Protein AF-A0A957KUQ4-F1 (afdb_monomer)

Solvent-accessible surface area (backbone atoms only — not comparable to full-atom values): 7027 Å² total; per-residue (Å²): 139,67,68,63,63,51,53,53,48,51,62,66,45,46,51,48,44,52,37,54,40,52,49,40,50,60,40,19,78,75,64,35,44,70,52,30,28,50,44,50,36,52,29,33,61,58,46,24,77,80,31,50,46,41,66,22,57,44,52,50,96,71,42,64,46,80,48,88,71,61,77,91,34,50,61,92,46,70,66,54,44,51,50,44,53,48,51,33,54,52,42,38,49,51,54,47,36,78,74,61,40,69,71,58,48,73,75,37,50,62,59,49,52,51,34,55,50,49,34,52,26,60,69,71,71,43,85,127

Nearest PDB structures (foldseek):
  3e1q-assembly1_A  TM=2.903E-01  e=8.599E-01  Escherichia coli K-12
  6nlg-assembly1_C  TM=3.449E-01  e=1.755E+00  Pseudomonas aeruginosa PAO1
  6txm-assembly1_E  TM=3.410E-01  e=4.393E+00  Thermotoga maritima MSB8
  3fvb-assembly1_A  TM=3.324E-01  e=5.386E+00  Brucella abortus 2308
  4am2-assembly1_A  TM=2.335E-01  e=5.118E+00  Blastochloris viridis

Sequence (128 aa):
MTTDSNQEFVRVLEPARRQLKNLMDTMALLIGSASATAIFRSVARRQARHFPFLAALQVMDGAIFVQPIAAEALPADVEELLAGVNAVVDGVIVLLTDLTGEVLMSKLAEPVAATKHAIAASVTGVDA

Mean predicted aligned error: 5.47 Å

Radius of gyration: 14.29 Å; Cα contacts (8 Å, |Δi|>4): 148; chains: 1; bounding box: 32×23×39 Å

Structure (mmCIF, N/CA/C/O backbone):
data_AF-A0A957KUQ4-F1
#
_entry.id   AF-A0A957KUQ4-F1
#
loop_
_atom_site.group_PDB
_atom_site.id
_atom_site.type_symbol
_atom_site.label_atom_id
_atom_site.label_alt_id
_atom_site.label_comp_id
_atom_site.label_asym_id
_atom_site.label_entity_id
_atom_site.label_seq_id
_atom_site.pdbx_PDB_ins_code
_atom_site.Cartn_x
_atom_site.Cartn_y
_atom_site.Cartn_z
_atom_site.occupancy
_atom_site.B_iso_or_equiv
_atom_site.auth_seq_id
_atom_site.auth_comp_id
_atom_site.auth_asym_id
_atom_site.auth_atom_id
_atom_site.pdbx_PDB_model_num
ATOM 1 N N . MET A 1 1 ? -17.164 12.516 21.522 1.00 45.00 1 MET A N 1
ATOM 2 C CA . MET A 1 1 ? -16.239 11.380 21.735 1.00 45.00 1 MET A CA 1
ATOM 3 C C . MET A 1 1 ? -15.677 10.850 20.404 1.00 45.00 1 MET A C 1
ATOM 5 O O . MET A 1 1 ? -15.469 9.661 20.263 1.00 45.00 1 MET A O 1
ATOM 9 N N . THR A 1 2 ? -15.429 11.713 19.409 1.00 53.03 2 THR A N 1
ATOM 10 C CA . THR A 1 2 ? -15.108 11.308 18.020 1.00 53.03 2 THR A CA 1
ATOM 11 C C . THR A 1 2 ? -13.691 11.683 17.574 1.00 53.03 2 THR A C 1
ATOM 13 O O . THR A 1 2 ? -13.225 11.218 16.540 1.00 53.03 2 THR A O 1
ATOM 16 N N . THR A 1 3 ? -12.991 12.525 18.336 1.00 52.03 3 THR A N 1
ATOM 17 C CA . THR A 1 3 ? -11.647 13.013 18.000 1.00 52.03 3 THR A CA 1
ATOM 18 C C . THR A 1 3 ? -10.544 12.003 18.324 1.00 52.03 3 THR A C 1
ATOM 20 O O . THR A 1 3 ? -9.577 11.931 17.570 1.00 52.03 3 THR A O 1
ATOM 23 N N . ASP A 1 4 ? -10.704 11.195 19.379 1.00 58.75 4 ASP A N 1
ATOM 24 C CA . ASP A 1 4 ? -9.703 10.194 19.785 1.00 58.75 4 ASP A CA 1
ATOM 25 C C . ASP A 1 4 ? -9.591 9.044 18.779 1.00 58.75 4 ASP A C 1
ATOM 27 O O . ASP A 1 4 ? -8.494 8.736 18.321 1.00 58.75 4 ASP A O 1
ATOM 31 N N . SER A 1 5 ? -10.719 8.482 18.331 1.00 60.06 5 SER A N 1
ATOM 32 C CA . SER A 1 5 ? -10.722 7.348 17.394 1.00 60.06 5 SER A CA 1
ATOM 33 C C . SER A 1 5 ? -10.095 7.688 16.038 1.00 60.06 5 SER A C 1
ATOM 35 O O . SER A 1 5 ? -9.423 6.852 15.444 1.00 60.06 5 SER A O 1
ATOM 37 N N . ASN A 1 6 ? -10.245 8.931 15.563 1.00 62.75 6 ASN A N 1
ATOM 38 C CA . ASN A 1 6 ? -9.615 9.378 14.318 1.00 62.75 6 ASN A CA 1
ATOM 39 C C . ASN A 1 6 ? -8.096 9.563 14.458 1.00 62.75 6 ASN A C 1
ATOM 41 O O . ASN A 1 6 ? -7.357 9.290 13.514 1.00 62.75 6 ASN A O 1
ATOM 45 N N . GLN A 1 7 ? -7.612 10.028 15.614 1.00 67.19 7 GLN A N 1
ATOM 46 C CA . GLN A 1 7 ? -6.173 10.168 15.850 1.00 67.19 7 GLN A CA 1
ATOM 47 C C . GLN A 1 7 ? -5.499 8.815 16.074 1.00 67.19 7 GLN A C 1
ATOM 49 O O . GLN A 1 7 ? -4.396 8.589 15.577 1.00 67.19 7 GLN A O 1
ATOM 54 N N . GLU A 1 8 ? -6.164 7.910 16.783 1.00 67.38 8 GLU A N 1
ATOM 55 C CA . GLU A 1 8 ? -5.700 6.543 16.991 1.00 67.38 8 GLU A CA 1
ATOM 56 C C . GLU A 1 8 ? -5.659 5.766 15.670 1.00 67.38 8 GLU A C 1
ATOM 58 O O . GLU A 1 8 ? -4.655 5.135 15.353 1.00 67.38 8 GLU A O 1
ATOM 63 N N . PHE A 1 9 ? -6.669 5.947 14.819 1.00 71.06 9 PHE A N 1
ATOM 64 C CA . PHE A 1 9 ? -6.686 5.407 13.464 1.00 71.06 9 PHE A CA 1
ATOM 65 C C . PHE A 1 9 ? -5.495 5.860 12.608 1.00 71.06 9 PHE A C 1
ATOM 67 O O . PHE A 1 9 ? -4.795 5.034 12.016 1.00 71.06 9 PHE A O 1
ATOM 74 N N . VAL A 1 10 ? -5.238 7.172 12.551 1.00 73.06 10 VAL A N 1
ATOM 75 C CA . VAL A 1 10 ? -4.092 7.706 11.802 1.00 73.06 10 VAL A CA 1
ATOM 76 C C . VAL A 1 10 ? -2.790 7.137 12.360 1.00 73.06 10 VAL A C 1
ATOM 78 O O . VAL A 1 10 ? -1.928 6.746 11.582 1.00 73.06 10 VAL A O 1
ATOM 81 N N . ARG A 1 11 ? -2.653 7.010 13.686 1.00 76.75 11 ARG A N 1
ATOM 82 C CA . ARG A 1 11 ? -1.466 6.398 14.304 1.00 76.75 11 ARG A CA 1
ATOM 83 C C . ARG A 1 11 ? -1.261 4.943 13.888 1.00 76.75 11 ARG A C 1
ATOM 85 O O . ARG A 1 11 ? -0.122 4.568 13.634 1.00 76.75 11 ARG A O 1
ATOM 92 N N . VAL A 1 12 ? -2.329 4.154 13.795 1.00 77.19 12 VAL A N 1
ATOM 93 C CA . VAL A 1 12 ? -2.261 2.736 13.407 1.00 77.19 12 VAL A CA 1
ATOM 94 C C . VAL A 1 12 ? -1.880 2.571 11.931 1.00 77.19 12 VAL A C 1
ATOM 96 O O . VAL A 1 12 ? -1.070 1.708 11.598 1.00 77.19 12 VAL A O 1
ATOM 99 N N . LEU A 1 13 ? -2.411 3.411 11.036 1.00 83.75 13 LEU A N 1
ATOM 100 C CA . LEU A 1 13 ? -2.132 3.305 9.597 1.00 83.75 13 LEU A CA 1
ATOM 101 C C . LEU A 1 13 ? -0.871 4.036 9.132 1.00 83.75 13 LEU A C 1
ATOM 103 O O . LEU A 1 13 ? -0.335 3.702 8.074 1.00 83.75 13 LEU A O 1
ATOM 107 N N . GLU A 1 14 ? -0.385 5.030 9.872 1.00 87.06 14 GLU A N 1
ATOM 108 C CA . GLU A 1 14 ? 0.751 5.855 9.448 1.00 87.06 14 GLU A CA 1
ATOM 109 C C . GLU A 1 14 ? 2.035 5.050 9.163 1.00 87.06 14 GLU A C 1
ATOM 111 O O . GLU A 1 14 ? 2.711 5.343 8.168 1.00 87.06 14 GLU A O 1
ATOM 116 N N . PRO A 1 15 ? 2.406 4.022 9.952 1.00 87.06 15 PRO A N 1
ATOM 117 C CA . PRO A 1 15 ? 3.544 3.177 9.618 1.00 87.06 15 PRO A CA 1
ATOM 118 C C . PRO A 1 15 ? 3.358 2.446 8.284 1.00 87.06 15 PRO A C 1
ATOM 120 O O . PRO A 1 15 ? 4.225 2.543 7.414 1.00 87.06 15 PRO A O 1
ATOM 123 N N . ALA A 1 16 ? 2.199 1.820 8.065 1.00 88.19 16 ALA A N 1
ATOM 124 C CA . ALA A 1 16 ? 1.882 1.156 6.804 1.00 88.19 16 ALA A CA 1
ATOM 125 C C . ALA A 1 16 ? 1.895 2.138 5.621 1.00 88.19 16 ALA A C 1
ATOM 127 O O . ALA A 1 16 ? 2.496 1.861 4.582 1.00 88.19 16 ALA A O 1
ATOM 128 N N . ARG A 1 17 ? 1.309 3.329 5.791 1.00 92.12 17 ARG A N 1
ATOM 129 C CA . ARG A 1 17 ? 1.317 4.405 4.792 1.00 92.12 17 ARG A CA 1
ATOM 130 C C . ARG A 1 17 ? 2.740 4.814 4.406 1.00 92.12 17 ARG A C 1
ATOM 132 O O . ARG A 1 17 ? 3.016 4.965 3.216 1.00 92.12 17 ARG A O 1
ATOM 139 N N . ARG A 1 18 ? 3.652 4.968 5.377 1.00 91.75 18 ARG A N 1
ATOM 140 C CA . ARG A 1 18 ? 5.074 5.272 5.118 1.00 91.75 18 ARG A CA 1
ATOM 141 C C . ARG A 1 18 ? 5.745 4.192 4.281 1.00 91.75 18 ARG A C 1
ATOM 143 O O . ARG A 1 18 ? 6.413 4.518 3.306 1.00 91.75 18 ARG A O 1
ATOM 150 N N . GLN A 1 19 ? 5.536 2.924 4.619 1.00 91.25 19 GLN A N 1
ATOM 151 C CA . GLN A 1 19 ? 6.161 1.823 3.886 1.00 91.25 19 GLN A CA 1
ATOM 152 C C . GLN A 1 19 ? 5.608 1.683 2.462 1.00 91.25 19 GLN A C 1
ATOM 154 O O . GLN A 1 19 ? 6.376 1.558 1.509 1.00 91.25 19 GLN A O 1
ATOM 159 N N . LEU A 1 20 ? 4.291 1.821 2.284 1.00 93.69 20 LEU A N 1
ATOM 160 C CA . LEU A 1 20 ? 3.678 1.869 0.954 1.00 93.69 20 LEU A CA 1
ATOM 161 C C . LEU A 1 20 ? 4.208 3.045 0.123 1.00 93.69 20 LEU A C 1
ATOM 163 O O . LEU A 1 20 ? 4.446 2.897 -1.074 1.00 93.69 20 LEU A O 1
ATOM 167 N N . LYS A 1 21 ? 4.428 4.206 0.751 1.00 95.25 21 LYS A N 1
ATOM 168 C CA . LYS A 1 21 ? 5.007 5.381 0.090 1.00 95.25 21 LYS A CA 1
ATOM 169 C C . LYS A 1 21 ? 6.445 5.124 -0.358 1.00 95.25 21 LYS A C 1
ATOM 171 O O . LYS A 1 21 ? 6.765 5.453 -1.494 1.00 95.25 21 LYS A O 1
ATOM 176 N N . ASN A 1 22 ? 7.271 4.505 0.483 1.00 93.75 22 ASN A N 1
ATOM 177 C CA . ASN A 1 22 ? 8.644 4.146 0.125 1.00 93.75 22 ASN A CA 1
ATOM 178 C C . ASN A 1 22 ? 8.675 3.223 -1.099 1.00 93.75 22 ASN A C 1
ATOM 180 O O . ASN A 1 22 ? 9.397 3.494 -2.055 1.00 93.75 22 ASN A O 1
ATOM 184 N N . LEU A 1 23 ? 7.834 2.184 -1.112 1.00 93.31 23 LEU A N 1
ATOM 185 C CA . LEU A 1 23 ? 7.726 1.284 -2.259 1.00 93.31 23 LEU A CA 1
ATOM 186 C C . LEU A 1 23 ? 7.247 2.021 -3.519 1.00 93.31 23 LEU A C 1
ATOM 188 O O . LEU A 1 23 ? 7.798 1.819 -4.602 1.00 93.31 23 LEU A O 1
ATOM 192 N N . MET A 1 24 ? 6.253 2.904 -3.385 1.00 95.38 24 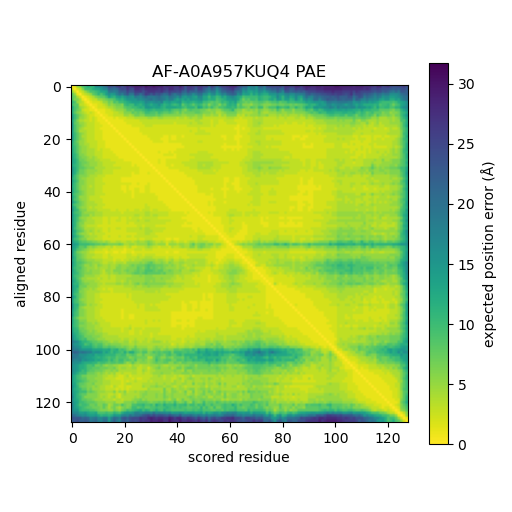MET A N 1
ATOM 193 C CA . MET A 1 24 ? 5.774 3.726 -4.497 1.00 95.38 24 MET A CA 1
ATOM 194 C C . MET A 1 24 ? 6.875 4.638 -5.048 1.00 95.38 24 MET A C 1
ATOM 196 O O . MET A 1 24 ? 6.969 4.784 -6.263 1.00 95.38 24 MET A O 1
ATOM 200 N N . ASP A 1 25 ? 7.729 5.204 -4.194 1.00 94.62 25 ASP A N 1
ATOM 201 C CA . ASP A 1 25 ? 8.865 6.027 -4.616 1.00 94.62 25 ASP A CA 1
ATOM 202 C C . ASP A 1 25 ? 9.924 5.204 -5.343 1.00 94.62 25 ASP A C 1
ATOM 204 O O . ASP A 1 25 ? 10.383 5.604 -6.412 1.00 94.62 25 ASP A O 1
ATOM 208 N N . THR A 1 26 ? 10.261 4.016 -4.831 1.00 92.44 26 THR A N 1
ATOM 209 C CA . THR A 1 26 ? 11.151 3.085 -5.535 1.00 92.44 26 THR A CA 1
ATOM 210 C C . THR A 1 26 ? 10.599 2.743 -6.917 1.00 92.44 26 THR A C 1
ATOM 212 O O . THR A 1 26 ? 11.328 2.780 -7.907 1.00 92.44 26 THR A O 1
ATOM 215 N N . MET A 1 27 ? 9.298 2.472 -7.020 1.00 91.88 27 MET A N 1
ATOM 216 C CA . MET A 1 27 ? 8.652 2.228 -8.308 1.00 91.88 27 MET A CA 1
ATOM 217 C C . MET A 1 27 ? 8.641 3.470 -9.197 1.00 91.88 27 MET A C 1
ATOM 219 O O . MET A 1 27 ? 8.873 3.358 -10.399 1.00 91.88 27 MET A O 1
ATOM 223 N N . ALA A 1 28 ? 8.420 4.658 -8.638 1.00 93.44 28 ALA A N 1
ATOM 224 C CA . ALA A 1 28 ? 8.423 5.904 -9.392 1.00 93.44 28 ALA A CA 1
ATOM 225 C C . ALA A 1 28 ? 9.773 6.162 -10.081 1.00 93.44 28 ALA A C 1
ATOM 227 O O . ALA A 1 28 ? 9.783 6.710 -11.183 1.00 93.44 28 ALA A O 1
ATOM 228 N N . LEU A 1 29 ? 10.888 5.709 -9.495 1.00 91.81 29 LEU A N 1
ATOM 229 C CA . LEU A 1 29 ? 12.213 5.753 -10.128 1.00 91.81 29 LEU A CA 1
ATOM 230 C C . LEU A 1 29 ? 12.337 4.817 -11.342 1.00 91.81 29 LEU A C 1
ATOM 232 O O . LEU A 1 29 ? 13.149 5.075 -12.227 1.00 91.81 29 LEU A O 1
ATOM 236 N N . LEU A 1 30 ? 11.554 3.736 -11.393 1.00 88.94 30 LEU A N 1
ATOM 237 C CA . LEU A 1 30 ? 11.615 2.729 -12.457 1.00 88.94 30 LEU A CA 1
ATOM 238 C C . LEU A 1 30 ? 10.622 2.997 -13.592 1.00 88.94 30 LEU A C 1
ATOM 240 O O . LEU A 1 30 ? 10.959 2.812 -14.757 1.00 88.94 30 LEU A O 1
ATOM 244 N N . ILE A 1 31 ? 9.396 3.406 -13.254 1.00 89.94 31 ILE A N 1
ATOM 245 C CA . ILE A 1 31 ? 8.268 3.503 -14.201 1.00 89.94 31 ILE A CA 1
ATOM 246 C C . ILE A 1 31 ? 7.624 4.896 -14.260 1.00 89.94 31 ILE A C 1
ATOM 248 O O . ILE A 1 31 ? 6.622 5.092 -14.952 1.00 89.94 31 ILE A O 1
ATOM 252 N N . GLY A 1 32 ? 8.183 5.865 -13.534 1.00 92.38 32 GLY A N 1
ATOM 253 C CA . GLY A 1 32 ? 7.657 7.220 -13.415 1.00 92.38 32 GLY A CA 1
ATOM 254 C C . GLY A 1 32 ? 6.581 7.365 -12.334 1.00 92.38 32 GLY A C 1
ATOM 255 O O . GLY A 1 32 ? 5.777 6.464 -12.080 1.00 92.38 32 GLY A O 1
ATOM 256 N N . SER A 1 33 ? 6.541 8.546 -11.709 1.00 93.75 33 SER A N 1
ATOM 257 C CA . SER A 1 33 ? 5.634 8.858 -10.591 1.00 93.75 33 SER A CA 1
ATOM 258 C C . SER A 1 33 ? 4.152 8.718 -10.952 1.00 93.75 33 SER A C 1
ATOM 260 O O . SER A 1 33 ? 3.375 8.164 -10.174 1.00 93.75 33 SER A O 1
ATOM 262 N N . ALA A 1 34 ? 3.753 9.146 -12.155 1.00 93.81 34 ALA A N 1
ATOM 263 C CA . ALA A 1 34 ? 2.367 9.036 -12.610 1.00 93.81 34 ALA A CA 1
ATOM 264 C C . ALA A 1 34 ? 1.905 7.570 -12.691 1.00 93.81 34 ALA A C 1
ATOM 266 O O . ALA A 1 34 ? 0.832 7.231 -12.190 1.00 93.81 34 ALA A O 1
ATOM 267 N N . SER A 1 35 ? 2.742 6.695 -13.257 1.00 93.00 35 SER A N 1
ATOM 268 C CA . SER A 1 35 ? 2.464 5.262 -13.387 1.00 93.00 35 SER A CA 1
ATOM 269 C C . SER A 1 35 ? 2.410 4.578 -12.022 1.00 93.00 35 SER A C 1
ATOM 271 O O . SER A 1 35 ? 1.446 3.873 -11.729 1.00 93.00 35 SER A O 1
ATOM 273 N N . ALA A 1 36 ? 3.394 4.837 -11.153 1.00 93.94 36 ALA A N 1
ATOM 274 C CA . ALA A 1 36 ? 3.416 4.295 -9.795 1.00 93.94 36 ALA A CA 1
ATOM 275 C C . ALA A 1 36 ? 2.173 4.727 -8.996 1.00 93.94 36 ALA A C 1
ATOM 277 O O . ALA A 1 36 ? 1.476 3.889 -8.425 1.00 93.94 36 ALA A O 1
ATOM 278 N N . THR A 1 37 ? 1.822 6.016 -9.050 1.00 95.50 37 THR A N 1
ATOM 279 C CA . THR A 1 37 ? 0.610 6.569 -8.424 1.00 95.50 37 THR A CA 1
ATOM 280 C C . THR A 1 37 ? -0.651 5.875 -8.943 1.00 95.50 37 THR A C 1
ATOM 282 O O . THR A 1 37 ? -1.521 5.499 -8.156 1.00 95.50 37 THR A O 1
ATOM 285 N N . ALA A 1 38 ? -0.775 5.689 -10.261 1.00 94.62 38 ALA A N 1
ATOM 286 C CA . ALA A 1 38 ? -1.941 5.053 -10.870 1.00 94.62 38 ALA A CA 1
ATOM 287 C C . ALA A 1 38 ? -2.084 3.579 -10.458 1.00 94.62 38 ALA A C 1
ATOM 289 O O . ALA A 1 38 ? -3.191 3.147 -10.128 1.00 94.62 38 ALA A O 1
ATOM 290 N N . ILE A 1 39 ? -0.975 2.834 -10.422 1.00 94.56 39 ILE A N 1
ATOM 291 C CA . ILE A 1 39 ? -0.934 1.434 -9.982 1.00 94.56 39 ILE A CA 1
ATOM 292 C C . ILE A 1 39 ? -1.379 1.325 -8.522 1.00 94.56 39 ILE A C 1
ATOM 294 O O . ILE A 1 39 ? -2.353 0.628 -8.235 1.00 94.56 39 ILE A O 1
ATOM 298 N N . PHE A 1 40 ? -0.752 2.075 -7.611 1.00 95.94 40 PHE A N 1
ATOM 299 C CA . PHE A 1 40 ? -1.116 2.057 -6.192 1.00 95.94 40 PHE A CA 1
ATOM 300 C C . PHE A 1 40 ? -2.571 2.466 -5.968 1.00 95.94 40 PHE A C 1
ATOM 302 O O . PHE A 1 40 ? -3.294 1.798 -5.231 1.00 95.94 40 PHE A O 1
ATOM 309 N N . ARG A 1 41 ? -3.039 3.522 -6.645 1.00 95.75 41 ARG A N 1
ATOM 310 C CA . ARG A 1 41 ? -4.436 3.967 -6.566 1.00 95.75 41 ARG A CA 1
ATOM 311 C C . ARG A 1 41 ? -5.402 2.878 -7.024 1.00 95.75 41 ARG A C 1
ATOM 313 O O . ARG A 1 41 ? -6.425 2.660 -6.377 1.00 95.75 41 ARG A O 1
ATOM 320 N N . SER A 1 42 ? -5.108 2.230 -8.149 1.00 95.19 42 SER A N 1
ATOM 321 C CA . SER A 1 42 ? -5.943 1.167 -8.712 1.00 95.19 42 SER A CA 1
ATOM 322 C C . SER A 1 42 ? -6.034 -0.021 -7.755 1.00 95.19 42 SER A C 1
ATOM 324 O O . SER A 1 42 ? -7.129 -0.476 -7.419 1.00 95.19 42 SER A O 1
ATOM 326 N N . VAL A 1 43 ? -4.885 -0.467 -7.245 1.00 96.38 43 VAL A N 1
ATOM 327 C CA . VAL A 1 43 ? -4.800 -1.616 -6.345 1.00 96.38 43 VAL A CA 1
ATOM 328 C C . VAL A 1 43 ? -5.461 -1.319 -5.003 1.00 96.38 43 VAL A C 1
ATOM 330 O O . VAL A 1 43 ?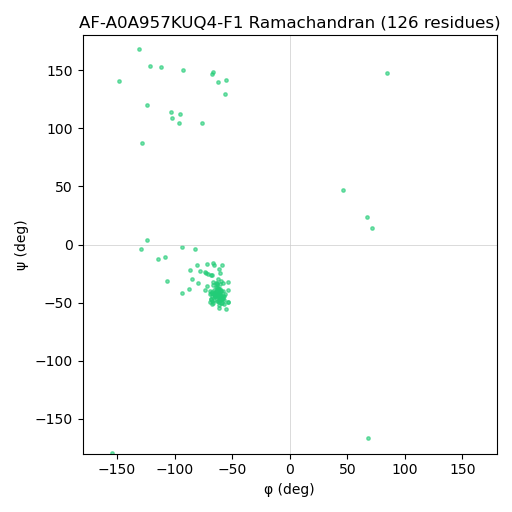 -6.317 -2.095 -4.589 1.00 96.38 43 VAL A O 1
ATOM 333 N N . ALA A 1 44 ? -5.164 -0.187 -4.359 1.00 94.62 44 ALA A N 1
ATOM 334 C CA . ALA A 1 44 ? -5.786 0.186 -3.087 1.00 94.62 44 ALA A CA 1
ATOM 335 C C . ALA A 1 44 ? -7.320 0.226 -3.195 1.00 94.62 44 ALA A C 1
ATOM 337 O O . ALA A 1 44 ? -8.017 -0.339 -2.357 1.00 94.62 44 ALA A O 1
ATOM 338 N N . ARG A 1 45 ? -7.862 0.792 -4.285 1.00 94.62 45 ARG A N 1
ATOM 339 C CA . ARG A 1 45 ? -9.314 0.803 -4.547 1.00 94.62 45 ARG A CA 1
ATOM 340 C C . ARG A 1 45 ? -9.902 -0.589 -4.754 1.00 94.62 45 ARG A C 1
ATOM 342 O O . ARG A 1 45 ? -11.042 -0.831 -4.366 1.00 94.62 45 ARG A O 1
ATOM 349 N N . ARG A 1 46 ? -9.161 -1.494 -5.397 1.00 96.38 46 ARG A N 1
ATOM 350 C CA . ARG A 1 46 ? -9.594 -2.883 -5.579 1.00 96.38 46 ARG A CA 1
ATOM 351 C C . ARG A 1 46 ? -9.606 -3.623 -4.245 1.00 96.38 46 ARG A C 1
ATOM 353 O O . ARG A 1 46 ? -10.602 -4.268 -3.934 1.00 96.38 46 ARG A O 1
ATOM 360 N N . GLN A 1 47 ? -8.540 -3.485 -3.460 1.00 96.38 47 GLN A N 1
ATOM 361 C CA . GLN A 1 47 ? -8.408 -4.153 -2.168 1.00 96.38 47 GLN A CA 1
ATOM 362 C C . GLN A 1 47 ? -9.349 -3.580 -1.107 1.00 96.38 47 GLN A C 1
ATOM 364 O O . GLN A 1 47 ? -9.789 -4.327 -0.243 1.00 96.38 47 GLN A O 1
ATOM 369 N N . ALA A 1 48 ? -9.775 -2.317 -1.224 1.00 94.75 48 ALA A N 1
ATOM 370 C CA . ALA A 1 48 ? -10.784 -1.721 -0.344 1.00 94.75 48 ALA A CA 1
ATOM 371 C C . ALA A 1 48 ? -12.144 -2.449 -0.353 1.00 94.75 48 ALA A C 1
ATOM 373 O O . ALA A 1 48 ? -12.944 -2.275 0.558 1.00 94.75 48 ALA A O 1
ATOM 374 N N . ARG A 1 49 ? -12.416 -3.286 -1.364 1.00 94.25 49 ARG A N 1
ATOM 375 C CA . ARG A 1 49 ? -13.611 -4.149 -1.400 1.00 94.25 49 ARG A CA 1
ATOM 376 C C . ARG A 1 49 ? -13.527 -5.333 -0.435 1.00 94.25 49 ARG A C 1
ATOM 378 O O . ARG A 1 49 ? -14.558 -5.894 -0.088 1.00 94.25 49 ARG A O 1
ATOM 385 N N . HIS A 1 50 ? -12.310 -5.725 -0.070 1.00 95.44 50 HIS A N 1
ATOM 386 C CA . HIS A 1 50 ? -12.013 -6.842 0.825 1.00 95.44 50 HIS A CA 1
ATOM 387 C C . HIS A 1 50 ? -11.543 -6.352 2.198 1.00 95.44 50 HIS A C 1
ATOM 389 O O . HIS A 1 50 ? -11.846 -6.985 3.197 1.00 95.44 50 HIS A O 1
ATOM 395 N N . PHE A 1 51 ? -10.863 -5.204 2.229 1.00 95.31 51 PHE A N 1
ATOM 396 C CA . PHE A 1 51 ? -10.328 -4.556 3.421 1.00 95.31 51 PHE A CA 1
ATOM 397 C C . PHE A 1 51 ? -10.795 -3.092 3.450 1.00 95.31 51 PHE A C 1
ATOM 399 O O . PHE A 1 51 ? -10.099 -2.217 2.921 1.00 95.31 51 PHE A O 1
ATOM 406 N N . PRO A 1 52 ? -11.981 -2.798 4.014 1.00 93.06 52 PRO A N 1
ATOM 407 C CA . PRO A 1 52 ? -12.610 -1.478 3.932 1.00 93.06 52 PRO A CA 1
ATOM 408 C C . PRO A 1 52 ? -11.720 -0.316 4.390 1.00 93.06 52 PRO A C 1
ATOM 410 O O . PRO A 1 52 ? -11.773 0.763 3.794 1.00 93.06 52 PRO A O 1
ATOM 413 N N . PHE A 1 53 ? -10.836 -0.540 5.370 1.00 91.12 53 PHE A N 1
ATOM 414 C CA . PHE A 1 53 ? -9.930 0.492 5.881 1.00 91.12 53 PHE A CA 1
ATOM 415 C C . PHE A 1 53 ? -8.982 1.055 4.816 1.00 91.12 53 PHE A C 1
ATOM 417 O O . PHE A 1 53 ? -8.544 2.201 4.918 1.00 91.12 53 PHE A O 1
ATOM 424 N N . LEU A 1 54 ? -8.685 0.295 3.755 1.00 93.94 54 LEU A N 1
ATOM 425 C CA . LEU A 1 54 ? -7.835 0.759 2.658 1.00 93.94 54 LEU A CA 1
ATOM 426 C C . LEU A 1 54 ? -8.470 1.911 1.869 1.00 93.94 54 LEU A C 1
ATOM 428 O O . LEU A 1 54 ? -7.750 2.638 1.187 1.00 93.94 54 LEU A O 1
ATOM 432 N N . ALA A 1 55 ? -9.784 2.135 1.987 1.00 91.12 55 ALA A N 1
ATOM 433 C CA . ALA A 1 55 ? -10.443 3.316 1.427 1.00 91.12 55 ALA A CA 1
ATOM 434 C C . ALA A 1 55 ? -9.918 4.633 2.033 1.00 91.12 55 ALA A C 1
ATOM 436 O O . ALA A 1 55 ? -10.027 5.686 1.401 1.00 91.12 55 ALA A O 1
ATOM 437 N N . ALA A 1 56 ? -9.306 4.574 3.219 1.00 90.81 56 ALA A N 1
ATOM 438 C CA . ALA A 1 56 ? -8.624 5.705 3.834 1.00 90.81 56 ALA A CA 1
ATOM 439 C C . ALA A 1 56 ? -7.358 6.129 3.088 1.00 90.81 56 ALA A C 1
ATOM 441 O O . ALA A 1 56 ? -6.948 7.286 3.190 1.00 90.81 56 ALA A O 1
ATOM 442 N N . LEU A 1 57 ? -6.716 5.205 2.364 1.00 92.00 57 LEU A N 1
ATOM 443 C CA . LEU A 1 57 ? -5.482 5.479 1.640 1.00 92.00 57 LEU A CA 1
ATOM 444 C C . LEU A 1 57 ? -5.795 6.270 0.372 1.00 92.00 57 LEU A C 1
ATOM 446 O O . LEU A 1 57 ? -6.250 5.735 -0.642 1.00 92.00 57 LEU A O 1
ATOM 450 N N . GLN A 1 58 ? -5.504 7.565 0.406 1.00 92.62 58 GLN A N 1
ATOM 451 C CA . GLN A 1 58 ? -5.615 8.424 -0.760 1.00 92.62 58 GLN A CA 1
ATOM 452 C C . GLN A 1 58 ? -4.282 8.566 -1.472 1.00 92.62 58 GLN A C 1
ATOM 454 O O . GLN A 1 58 ? -3.345 9.174 -0.962 1.00 92.62 58 GLN A O 1
ATOM 459 N N . VAL A 1 59 ? -4.232 8.009 -2.683 1.00 94.06 59 VAL A N 1
ATOM 460 C CA . VAL A 1 59 ? -3.047 7.993 -3.543 1.00 94.06 59 VAL A CA 1
ATOM 461 C C . VAL A 1 59 ? -3.189 9.050 -4.642 1.00 94.06 59 VAL A C 1
ATOM 463 O O . VAL A 1 59 ? -3.991 8.899 -5.576 1.00 94.06 59 VAL A O 1
ATOM 466 N N . MET A 1 60 ? -2.418 10.130 -4.551 1.00 92.69 60 MET A N 1
ATOM 467 C CA . MET A 1 60 ? -2.434 11.240 -5.510 1.00 92.69 60 MET A CA 1
ATOM 468 C C . MET A 1 60 ? -1.063 11.892 -5.636 1.00 92.69 60 MET A C 1
ATOM 470 O O . MET A 1 60 ? -0.369 12.036 -4.641 1.00 92.69 60 MET A O 1
ATOM 474 N N . ASP A 1 61 ? -0.690 12.254 -6.863 1.00 88.56 61 ASP A N 1
ATOM 475 C CA . ASP A 1 61 ? 0.505 13.040 -7.193 1.00 88.56 61 ASP A CA 1
ATOM 476 C C . ASP A 1 61 ? 1.795 12.577 -6.491 1.00 88.56 61 ASP A C 1
ATOM 478 O O . ASP A 1 61 ? 2.539 13.369 -5.920 1.00 88.56 61 ASP A O 1
ATOM 482 N N . GLY A 1 62 ? 2.061 11.266 -6.507 1.00 88.56 62 GLY A N 1
ATOM 483 C CA . GLY A 1 62 ? 3.241 10.690 -5.859 1.00 88.56 62 GLY A CA 1
ATOM 484 C C . GLY A 1 62 ? 3.191 10.702 -4.329 1.00 88.56 62 GLY A C 1
ATOM 485 O O . GLY A 1 62 ? 4.212 10.461 -3.692 1.00 88.56 62 GLY A O 1
ATOM 486 N N . ALA A 1 63 ? 2.028 10.944 -3.723 1.00 92.50 63 ALA A N 1
ATOM 487 C CA . ALA A 1 63 ? 1.790 10.910 -2.286 1.00 92.50 63 ALA A CA 1
ATOM 488 C C . ALA A 1 63 ? 0.708 9.891 -1.896 1.00 92.50 63 ALA A C 1
ATOM 490 O O . ALA A 1 63 ? -0.187 9.557 -2.675 1.00 92.50 63 ALA A O 1
ATOM 491 N N . ILE A 1 64 ? 0.809 9.403 -0.656 1.00 94.31 64 ILE A N 1
ATOM 492 C CA . ILE A 1 64 ? -0.199 8.566 -0.000 1.00 94.31 64 ILE A CA 1
ATOM 493 C C . ILE A 1 64 ? -0.572 9.260 1.304 1.00 94.31 64 ILE A C 1
ATOM 495 O O . ILE A 1 64 ? 0.303 9.472 2.150 1.00 94.31 64 ILE A O 1
ATOM 499 N N . PHE A 1 65 ? -1.848 9.602 1.449 1.00 91.25 65 PHE A N 1
ATOM 500 C CA . PHE A 1 65 ? -2.438 10.220 2.635 1.00 91.25 65 PHE A CA 1
ATOM 501 C C . PHE A 1 65 ? -3.399 9.250 3.319 1.00 91.25 65 PHE A C 1
ATOM 503 O O . PHE A 1 65 ? -3.996 8.405 2.655 1.00 91.25 65 PHE A O 1
ATOM 510 N N . VAL A 1 66 ? -3.581 9.407 4.629 1.00 89.94 66 VAL A N 1
ATOM 511 C CA . VAL A 1 66 ? -4.616 8.702 5.394 1.00 89.94 66 VAL A CA 1
ATOM 512 C C . VAL A 1 66 ? -5.754 9.686 5.655 1.00 89.94 66 VAL A C 1
ATOM 514 O O . VAL A 1 66 ? -5.560 10.690 6.336 1.00 89.94 66 VAL A O 1
ATOM 517 N N . GLN A 1 67 ? -6.923 9.426 5.076 1.00 87.31 67 GL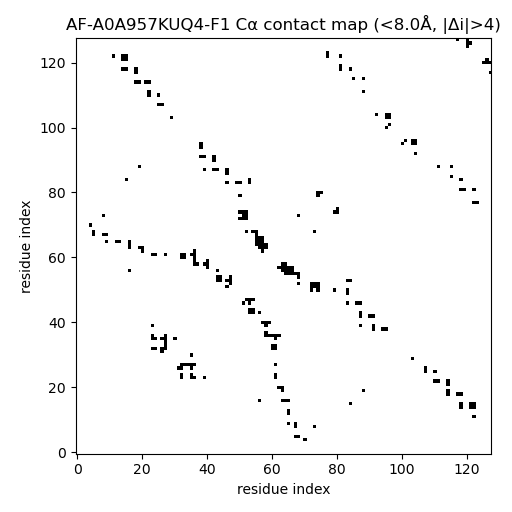N A N 1
ATOM 518 C CA . GLN A 1 67 ? -8.145 10.188 5.330 1.00 87.31 67 GLN A CA 1
ATOM 519 C C . GLN A 1 67 ? -8.957 9.542 6.455 1.00 87.31 67 GLN A C 1
ATOM 521 O O . GLN A 1 67 ? -8.931 8.319 6.575 1.00 87.31 67 GLN A O 1
ATOM 526 N N . PRO A 1 68 ? -9.720 10.319 7.240 1.00 81.94 68 PRO A N 1
ATOM 527 C CA . PRO A 1 68 ? -10.672 9.756 8.191 1.00 81.94 68 PRO A CA 1
ATOM 528 C C . PRO A 1 68 ? -11.663 8.807 7.505 1.00 81.94 68 PRO A C 1
ATOM 530 O O . PRO A 1 68 ? -12.136 9.090 6.402 1.00 81.94 68 PRO A O 1
ATOM 533 N N . ILE A 1 69 ? -12.006 7.709 8.177 1.00 84.75 69 ILE A N 1
ATOM 534 C CA . ILE A 1 69 ? -13.015 6.740 7.732 1.00 84.75 69 ILE A CA 1
ATOM 535 C C . ILE A 1 69 ? -13.999 6.434 8.857 1.00 84.75 69 ILE A C 1
ATOM 537 O O . ILE A 1 69 ? -13.784 6.806 10.009 1.00 84.75 69 ILE A O 1
ATOM 541 N N . ALA A 1 70 ? -15.094 5.768 8.506 1.00 82.56 70 ALA A N 1
ATOM 542 C CA . ALA A 1 70 ? -16.072 5.313 9.478 1.00 82.56 70 ALA A CA 1
ATOM 543 C C . ALA A 1 70 ? -15.478 4.211 10.379 1.00 82.56 70 ALA A C 1
ATOM 545 O O . ALA A 1 70 ? -14.642 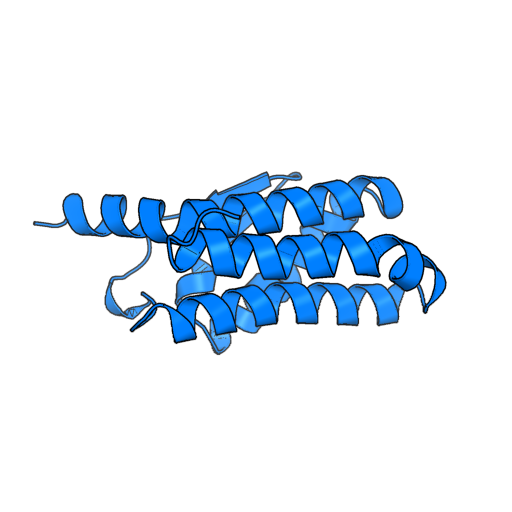3.425 9.932 1.00 82.56 70 ALA A O 1
ATOM 546 N N . ALA A 1 71 ? -15.897 4.162 11.646 1.00 79.50 71 ALA A N 1
ATOM 547 C CA . ALA A 1 71 ? -15.317 3.258 12.642 1.00 79.50 71 ALA A CA 1
ATOM 548 C C . ALA A 1 71 ? -15.529 1.777 12.283 1.00 79.50 71 ALA A C 1
ATOM 550 O O . ALA A 1 71 ? -14.663 0.948 12.525 1.00 79.50 71 ALA A O 1
ATOM 551 N N . GLU A 1 72 ? -16.651 1.453 11.646 1.00 83.62 72 GLU A N 1
ATOM 552 C CA . GLU A 1 72 ? -16.977 0.119 11.140 1.00 83.62 72 GLU A CA 1
ATOM 553 C C . GLU A 1 72 ? -16.081 -0.347 9.985 1.00 83.62 72 GLU A C 1
ATOM 555 O O . GLU A 1 72 ? -16.075 -1.528 9.653 1.00 83.62 72 GLU A O 1
ATOM 560 N N . ALA A 1 73 ? -15.349 0.574 9.355 1.00 87.19 73 ALA A N 1
ATOM 561 C CA . ALA A 1 73 ? -14.404 0.261 8.295 1.00 87.19 73 ALA A CA 1
ATOM 562 C C . ALA A 1 73 ? -12.978 0.063 8.824 1.00 87.19 73 ALA A C 1
ATOM 564 O O . ALA A 1 73 ? -12.093 -0.215 8.022 1.00 87.19 73 ALA A O 1
ATOM 565 N N . LEU A 1 74 ? -12.738 0.235 10.129 1.00 85.25 74 LEU A N 1
ATOM 566 C CA . LEU A 1 74 ? -11.444 -0.027 10.756 1.00 85.25 74 LEU A CA 1
ATOM 567 C C . LEU A 1 74 ? -11.115 -1.526 10.712 1.00 85.25 74 LEU A C 1
ATOM 569 O O . LEU A 1 74 ? -12.034 -2.341 10.780 1.00 85.25 74 LEU A O 1
ATOM 573 N N . PRO A 1 75 ? -9.826 -1.898 10.625 1.00 88.19 75 PRO A N 1
ATOM 574 C CA . PRO A 1 75 ? -9.444 -3.295 10.785 1.00 88.19 75 PRO A CA 1
ATOM 575 C C . PRO A 1 75 ? -9.821 -3.768 12.195 1.00 88.19 75 PRO A C 1
ATOM 577 O O . PRO A 1 75 ? -9.645 -3.027 13.166 1.00 88.19 75 PRO A O 1
ATOM 580 N N . ALA A 1 76 ? -10.333 -4.992 12.310 1.00 86.69 76 ALA A N 1
ATOM 581 C CA . ALA A 1 76 ? -10.720 -5.585 13.587 1.00 86.69 76 ALA A CA 1
ATOM 582 C C . ALA A 1 76 ? -9.507 -5.836 14.495 1.00 86.69 76 ALA A C 1
ATOM 584 O O . ALA A 1 76 ? -9.607 -5.727 15.718 1.00 86.69 76 ALA A O 1
ATOM 585 N N . ASP A 1 77 ? -8.361 -6.148 13.890 1.00 87.25 77 ASP A N 1
ATOM 586 C CA . ASP A 1 77 ? -7.102 -6.408 14.573 1.00 87.25 77 ASP A CA 1
ATOM 587 C C . ASP A 1 77 ? -5.882 -6.114 13.676 1.00 87.25 77 ASP A C 1
ATOM 589 O O . ASP A 1 77 ? -5.974 -5.661 12.530 1.00 87.25 77 ASP A O 1
ATOM 593 N N . VAL A 1 78 ? -4.697 -6.350 14.240 1.00 85.25 78 VAL A N 1
ATOM 594 C CA . VAL A 1 78 ? -3.409 -6.190 13.556 1.00 85.25 78 VAL A CA 1
ATOM 595 C C . VAL A 1 78 ? -3.250 -7.166 12.386 1.00 85.25 78 VAL A C 1
ATOM 597 O O . VAL A 1 78 ? -2.625 -6.812 11.386 1.00 85.25 78 VAL A O 1
ATOM 600 N N . GLU A 1 79 ? -3.801 -8.375 12.471 1.00 89.69 79 GLU A N 1
ATOM 601 C CA . GLU A 1 79 ? -3.658 -9.376 11.414 1.00 89.69 79 GLU A CA 1
ATOM 602 C C . GLU A 1 79 ? -4.435 -8.959 10.163 1.00 89.69 79 GLU A C 1
ATOM 604 O O . GLU A 1 79 ? -3.891 -9.023 9.058 1.00 89.69 79 GLU A O 1
ATOM 609 N N . GLU A 1 80 ? -5.654 -8.439 10.324 1.00 91.06 80 GLU A N 1
ATOM 610 C CA . GLU A 1 80 ? -6.445 -7.882 9.225 1.00 91.06 80 GLU A CA 1
ATOM 611 C C . GLU A 1 80 ? -5.754 -6.665 8.592 1.00 91.06 80 GLU A C 1
ATOM 613 O O . GLU A 1 80 ? -5.697 -6.544 7.362 1.00 91.06 80 GLU A O 1
ATOM 618 N N . LEU A 1 81 ? -5.163 -5.789 9.413 1.00 89.69 81 LEU A N 1
ATOM 619 C CA . LEU A 1 81 ? -4.369 -4.662 8.927 1.00 89.69 81 LEU A CA 1
ATOM 620 C C . LEU A 1 81 ? -3.194 -5.138 8.059 1.00 89.69 81 LEU A C 1
ATOM 622 O O . LEU A 1 81 ? -3.011 -4.664 6.934 1.00 89.69 81 LEU A O 1
ATOM 626 N N . LEU A 1 82 ? -2.408 -6.092 8.561 1.00 90.56 82 LEU A N 1
ATOM 627 C CA . LEU A 1 82 ? -1.270 -6.654 7.835 1.00 90.56 82 LEU A CA 1
ATOM 628 C C . LEU A 1 82 ? -1.714 -7.355 6.553 1.00 90.56 82 LEU A C 1
ATOM 630 O O . LEU A 1 82 ? -1.086 -7.169 5.509 1.00 90.56 82 LEU A O 1
ATOM 634 N N . ALA A 1 83 ? -2.801 -8.123 6.603 1.00 93.44 83 ALA A N 1
ATOM 635 C CA . ALA A 1 83 ? -3.365 -8.798 5.444 1.00 93.44 83 ALA A CA 1
ATOM 636 C C . ALA A 1 83 ? -3.768 -7.792 4.356 1.00 93.44 83 ALA A C 1
ATOM 638 O O . ALA A 1 83 ? -3.376 -7.953 3.198 1.00 93.44 83 ALA A O 1
ATOM 639 N N . GLY A 1 84 ? -4.467 -6.715 4.725 1.00 93.44 84 GLY A N 1
ATOM 640 C CA . GLY A 1 84 ? -4.897 -5.694 3.775 1.00 93.44 84 GLY A CA 1
ATOM 641 C C . GLY A 1 84 ? -3.734 -4.936 3.140 1.00 93.44 84 GLY A C 1
ATOM 642 O O . GLY A 1 84 ? -3.698 -4.758 1.921 1.00 93.44 84 GLY A O 1
ATOM 643 N N . VAL A 1 85 ? -2.737 -4.532 3.931 1.00 92.56 85 VAL A N 1
ATOM 644 C CA . VAL A 1 85 ? -1.560 -3.823 3.404 1.00 92.56 85 VAL A CA 1
ATOM 645 C C . VAL A 1 85 ? -0.713 -4.747 2.520 1.00 92.56 85 VAL A C 1
ATOM 647 O O . VAL A 1 85 ? -0.291 -4.336 1.436 1.00 92.56 85 VAL A O 1
ATOM 650 N N . ASN A 1 86 ? -0.520 -6.011 2.910 1.00 93.31 86 ASN A N 1
ATOM 651 C CA . ASN A 1 86 ? 0.169 -6.998 2.074 1.00 93.31 86 ASN A CA 1
ATOM 652 C C . ASN A 1 86 ? -0.578 -7.252 0.760 1.00 93.31 86 ASN A C 1
ATOM 654 O O . ASN A 1 86 ? 0.060 -7.315 -0.289 1.00 93.31 86 ASN A O 1
ATOM 658 N N . ALA A 1 87 ? -1.913 -7.291 0.779 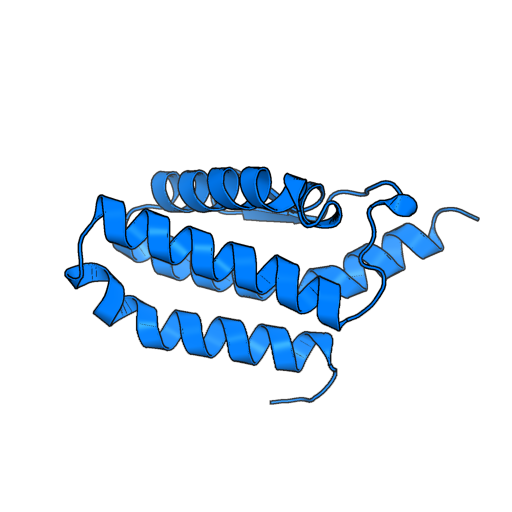1.00 95.62 87 ALA A N 1
ATOM 659 C CA . ALA A 1 87 ? -2.719 -7.420 -0.433 1.00 95.62 87 ALA A CA 1
ATOM 660 C C . ALA A 1 87 ? -2.540 -6.231 -1.396 1.00 95.62 87 ALA A C 1
ATOM 662 O O . ALA A 1 87 ? -2.652 -6.396 -2.617 1.00 95.62 87 ALA A O 1
ATOM 663 N N . VAL A 1 88 ? -2.240 -5.031 -0.880 1.00 95.62 88 VAL A N 1
ATOM 664 C CA . VAL A 1 88 ? -1.851 -3.887 -1.719 1.00 95.62 88 VAL A CA 1
ATOM 665 C C . VAL A 1 88 ? -0.479 -4.117 -2.337 1.00 95.62 88 VAL A C 1
ATOM 667 O O . VAL A 1 88 ? -0.344 -3.986 -3.550 1.00 95.62 88 VAL A O 1
ATOM 670 N N . VAL A 1 89 ? 0.522 -4.496 -1.542 1.00 94.25 89 VAL A N 1
ATOM 671 C CA . VAL A 1 89 ? 1.879 -4.773 -2.044 1.00 94.25 89 VAL A CA 1
ATOM 672 C C . VAL A 1 89 ? 1.850 -5.854 -3.130 1.00 94.25 89 VAL A C 1
ATOM 674 O O . VAL A 1 89 ? 2.384 -5.650 -4.219 1.00 94.25 89 VAL A O 1
ATOM 677 N N . ASP A 1 90 ? 1.154 -6.961 -2.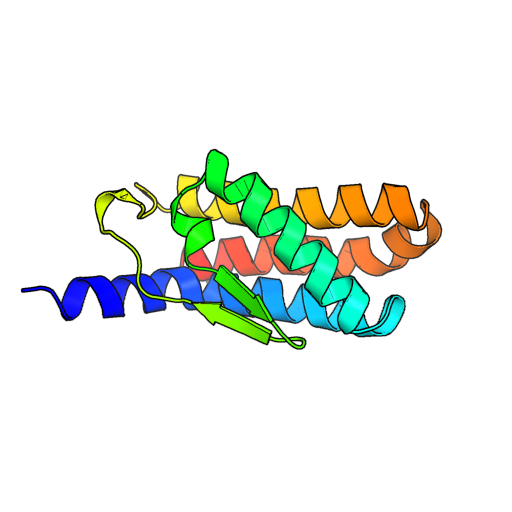881 1.00 93.75 90 ASP A N 1
ATOM 678 C CA . ASP A 1 90 ? 1.032 -8.073 -3.826 1.00 93.75 90 ASP A CA 1
ATOM 679 C C . ASP A 1 90 ? 0.264 -7.679 -5.087 1.00 93.75 90 ASP A C 1
ATOM 681 O O . ASP A 1 90 ? 0.689 -7.987 -6.199 1.00 93.75 90 ASP A O 1
ATOM 685 N N . GLY A 1 91 ? -0.832 -6.930 -4.946 1.00 93.75 91 GLY A N 1
ATOM 686 C CA . GLY A 1 91 ? -1.581 -6.434 -6.098 1.00 93.75 91 GLY A CA 1
ATOM 687 C C . GLY A 1 91 ? -0.767 -5.471 -6.969 1.00 93.75 91 GLY A C 1
ATOM 688 O O . GLY A 1 91 ? -0.881 -5.510 -8.194 1.00 93.75 91 GLY A O 1
ATOM 689 N N . VAL A 1 92 ? 0.070 -4.629 -6.354 1.00 92.44 92 VAL A N 1
ATOM 690 C CA . VAL A 1 92 ? 0.983 -3.7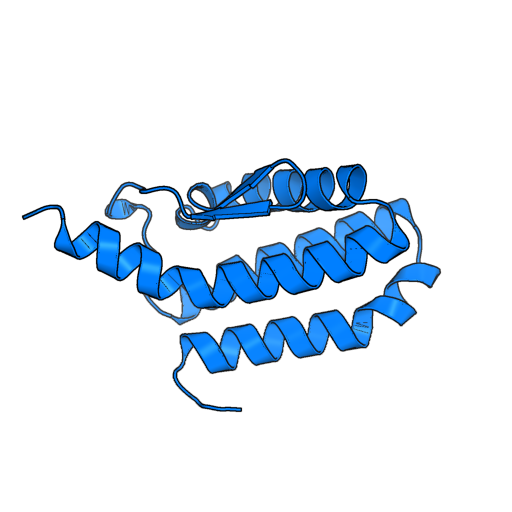12 -7.054 1.00 92.44 92 VAL A CA 1
ATOM 691 C C . VAL A 1 92 ? 2.029 -4.495 -7.843 1.00 92.44 92 VAL A C 1
ATOM 693 O O . VAL A 1 92 ? 2.271 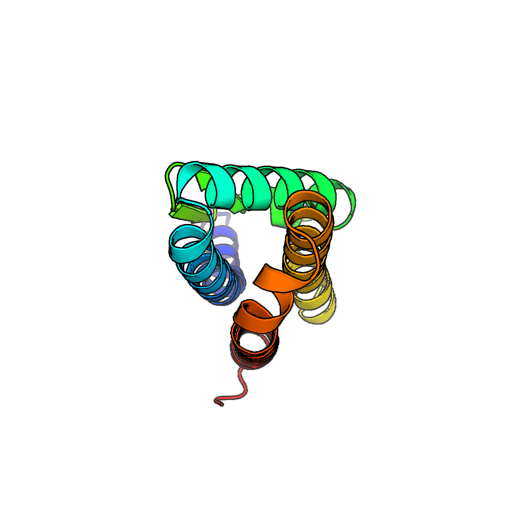-4.183 -9.007 1.00 92.44 92 VAL A O 1
ATOM 696 N N . ILE A 1 93 ? 2.605 -5.531 -7.236 1.00 89.75 93 ILE A N 1
ATOM 697 C CA . ILE A 1 93 ? 3.592 -6.416 -7.862 1.00 89.75 93 ILE A CA 1
ATOM 698 C C . ILE A 1 93 ? 3.006 -7.168 -9.049 1.00 89.75 93 ILE A C 1
ATOM 700 O O . ILE A 1 93 ? 3.615 -7.182 -10.118 1.00 89.75 93 ILE A O 1
ATOM 704 N N . VAL A 1 94 ? 1.829 -7.774 -8.880 1.00 90.19 94 VAL A N 1
ATOM 705 C CA . VAL A 1 94 ? 1.156 -8.508 -9.959 1.00 90.19 94 VAL A CA 1
ATOM 706 C C . VAL A 1 94 ? 0.888 -7.567 -11.126 1.00 90.19 94 VAL A C 1
ATOM 708 O O . VAL A 1 94 ? 1.316 -7.844 -12.241 1.00 90.19 94 VAL A O 1
ATOM 711 N N . LEU A 1 95 ? 0.287 -6.402 -10.859 1.00 89.50 95 LEU A N 1
ATOM 712 C CA . LEU A 1 95 ? -0.010 -5.439 -11.916 1.00 89.50 95 LEU A CA 1
ATOM 713 C C . LEU A 1 95 ? 1.263 -4.931 -12.607 1.00 89.50 95 LEU A C 1
ATOM 715 O O . LEU A 1 95 ? 1.275 -4.743 -13.819 1.00 89.50 95 LEU A O 1
ATOM 719 N N . LEU A 1 96 ? 2.346 -4.720 -11.861 1.00 85.88 96 LEU A N 1
ATOM 720 C CA . LEU A 1 96 ? 3.621 -4.326 -12.447 1.00 85.88 96 LEU A CA 1
ATOM 721 C C . LEU A 1 96 ? 4.229 -5.431 -13.318 1.00 85.88 96 LEU A C 1
ATOM 723 O O . LEU A 1 96 ? 4.742 -5.136 -14.399 1.00 85.88 96 LEU A O 1
ATOM 727 N N . THR A 1 97 ? 4.173 -6.680 -12.859 1.00 83.81 97 THR A N 1
ATOM 728 C CA . THR A 1 97 ? 4.666 -7.848 -13.602 1.00 83.81 97 THR A CA 1
ATOM 729 C C . THR A 1 97 ? 3.899 -7.998 -14.910 1.00 83.81 97 THR A C 1
ATOM 731 O O . THR A 1 97 ? 4.515 -8.132 -15.963 1.00 83.81 97 THR A O 1
ATOM 734 N N . ASP A 1 98 ? 2.572 -7.869 -14.865 1.00 86.56 98 ASP A N 1
ATOM 735 C CA . ASP A 1 98 ? 1.714 -7.933 -16.050 1.00 86.56 98 ASP A CA 1
ATOM 736 C C . ASP A 1 98 ? 2.054 -6.833 -17.072 1.00 86.56 98 ASP A C 1
ATOM 738 O O . ASP A 1 98 ? 1.968 -7.049 -18.280 1.00 86.56 98 ASP A O 1
ATOM 742 N N . LEU A 1 99 ? 2.463 -5.649 -16.600 1.00 83.56 99 LEU A N 1
ATOM 743 C CA . LEU A 1 99 ? 2.783 -4.501 -17.453 1.00 83.56 99 LEU A CA 1
ATOM 744 C C . LEU A 1 99 ? 4.219 -4.502 -17.995 1.00 83.56 99 LEU A C 1
ATOM 746 O O . LEU A 1 99 ? 4.467 -3.925 -19.053 1.00 83.56 99 LEU A O 1
ATOM 750 N N . THR A 1 100 ? 5.178 -5.073 -17.263 1.00 82.12 100 THR A N 1
ATOM 751 C CA . THR A 1 100 ? 6.621 -4.872 -17.524 1.00 82.12 100 THR A CA 1
ATOM 752 C C . THR A 1 100 ? 7.434 -6.163 -17.624 1.00 82.12 100 THR A C 1
ATOM 754 O O . THR A 1 100 ? 8.624 -6.119 -17.944 1.00 82.12 100 THR A O 1
ATOM 757 N N . GLY A 1 101 ? 6.799 -7.313 -17.396 1.00 80.06 101 GLY A N 1
ATOM 758 C CA . GLY A 1 101 ? 7.446 -8.618 -17.340 1.00 80.06 101 GLY A CA 1
ATOM 759 C C . GLY A 1 101 ? 8.365 -8.789 -16.126 1.00 80.06 101 GLY A C 1
ATOM 760 O O . GLY A 1 101 ? 8.375 -7.998 -15.183 1.00 80.06 101 GLY A O 1
ATOM 761 N N . GLU A 1 102 ? 9.187 -9.838 -16.157 1.00 77.75 102 GLU A N 1
ATOM 762 C CA . GLU A 1 102 ? 10.055 -10.226 -15.030 1.00 77.75 102 GLU A CA 1
ATOM 763 C C . GLU A 1 102 ? 11.242 -9.272 -14.791 1.00 77.75 102 GLU A C 1
ATOM 765 O O . GLU A 1 102 ? 11.846 -9.272 -13.716 1.00 77.75 102 GLU A O 1
ATOM 770 N N . VAL A 1 103 ? 11.579 -8.420 -15.766 1.00 76.88 103 VAL A N 1
ATOM 771 C CA . VAL A 1 103 ? 12.779 -7.568 -15.716 1.00 76.88 103 VAL A CA 1
ATOM 772 C C . VAL A 1 103 ? 12.730 -6.595 -14.537 1.00 76.88 103 VAL A C 1
ATOM 774 O O . VAL A 1 103 ? 13.716 -6.463 -13.809 1.00 76.88 103 VAL A O 1
ATOM 777 N N . LEU A 1 104 ? 11.590 -5.938 -14.301 1.00 76.69 104 LEU A N 1
ATOM 778 C CA . LEU A 1 104 ? 11.452 -5.010 -13.173 1.00 76.69 104 LEU A CA 1
ATOM 779 C C . LEU A 1 104 ? 11.245 -5.720 -11.834 1.00 76.69 104 LEU A C 1
ATOM 781 O O . LEU A 1 104 ? 11.601 -5.162 -10.797 1.00 76.69 104 LEU A O 1
ATOM 785 N N . MET A 1 105 ? 10.754 -6.960 -11.848 1.00 76.81 105 MET A N 1
ATOM 786 C CA . MET A 1 105 ? 10.544 -7.740 -10.629 1.00 76.81 105 MET A CA 1
ATOM 787 C C . MET A 1 105 ? 11.846 -8.052 -9.902 1.00 76.81 105 MET A C 1
ATOM 789 O O . MET A 1 105 ? 11.916 -7.898 -8.683 1.00 76.81 105 MET A O 1
ATOM 793 N N . SER A 1 106 ? 12.907 -8.381 -10.640 1.00 80.56 106 SER A N 1
ATOM 794 C CA . SER A 1 106 ? 14.237 -8.587 -10.050 1.00 80.56 106 SER A CA 1
ATOM 795 C C . SER A 1 106 ? 14.759 -7.361 -9.285 1.00 80.56 106 SER A C 1
ATOM 797 O O . SER A 1 106 ? 15.424 -7.512 -8.264 1.00 80.56 106 SER A O 1
ATOM 799 N N . LYS A 1 107 ? 14.412 -6.145 -9.730 1.00 81.81 107 LYS A N 1
ATOM 800 C CA . LYS A 1 107 ? 14.827 -4.885 -9.089 1.00 81.81 107 LYS A CA 1
ATOM 801 C C . LYS A 1 107 ? 13.980 -4.509 -7.876 1.00 81.81 107 LYS A C 1
ATOM 803 O O . LYS A 1 107 ? 14.392 -3.662 -7.091 1.00 81.81 107 LYS A O 1
ATOM 808 N N . LEU A 1 108 ? 12.794 -5.099 -7.748 1.00 83.69 108 LEU A N 1
ATOM 809 C CA . LEU A 1 108 ? 11.835 -4.784 -6.691 1.00 83.69 108 LEU A CA 1
ATOM 810 C C . LEU A 1 108 ? 11.703 -5.882 -5.645 1.00 83.69 108 LEU A C 1
ATOM 812 O O . LEU A 1 108 ? 11.129 -5.615 -4.597 1.00 83.69 108 LEU A O 1
ATOM 816 N N . ALA A 1 109 ? 12.258 -7.073 -5.874 1.00 84.06 109 ALA A N 1
ATOM 817 C CA . ALA A 1 109 ? 12.188 -8.183 -4.927 1.00 84.06 109 ALA A CA 1
ATOM 818 C C . ALA A 1 109 ? 12.683 -7.795 -3.521 1.00 84.06 109 ALA A C 1
ATOM 820 O O . ALA A 1 109 ? 11.976 -8.009 -2.537 1.00 84.06 109 ALA A O 1
ATOM 821 N N . GLU A 1 110 ? 13.858 -7.166 -3.430 1.00 86.31 110 GLU A N 1
ATOM 822 C CA . GLU A 1 110 ? 14.416 -6.693 -2.159 1.00 86.31 110 GLU A CA 1
ATOM 823 C C . GLU A 1 110 ? 13.591 -5.537 -1.552 1.00 86.31 110 GLU A C 1
ATOM 825 O O . GLU A 1 110 ? 13.145 -5.686 -0.412 1.00 86.31 110 GLU A O 1
ATOM 830 N N . PRO A 1 111 ? 13.274 -4.443 -2.281 1.00 86.44 111 PRO A N 1
ATOM 831 C CA . PRO A 1 111 ? 12.386 -3.389 -1.780 1.00 86.44 111 PRO A CA 1
ATOM 832 C C . PRO A 1 111 ? 11.027 -3.888 -1.282 1.00 86.44 111 PRO A C 1
ATOM 834 O O . PRO A 1 111 ? 10.523 -3.410 -0.268 1.00 86.44 111 PRO A O 1
ATOM 837 N N . VAL A 1 112 ? 10.427 -4.860 -1.968 1.00 87.06 112 VAL A N 1
ATOM 838 C CA . VAL A 1 112 ? 9.158 -5.482 -1.578 1.00 87.06 112 VAL A CA 1
ATOM 839 C C . VAL A 1 112 ? 9.313 -6.267 -0.285 1.00 87.06 112 VAL A C 1
ATOM 841 O O . VAL A 1 112 ? 8.511 -6.084 0.630 1.00 87.06 112 VAL A O 1
ATOM 844 N N . ALA A 1 113 ? 10.320 -7.139 -0.195 1.00 87.06 113 ALA A N 1
ATOM 845 C CA . ALA A 1 113 ? 10.556 -7.935 1.003 1.00 87.06 113 ALA A CA 1
ATOM 846 C C . ALA A 1 113 ?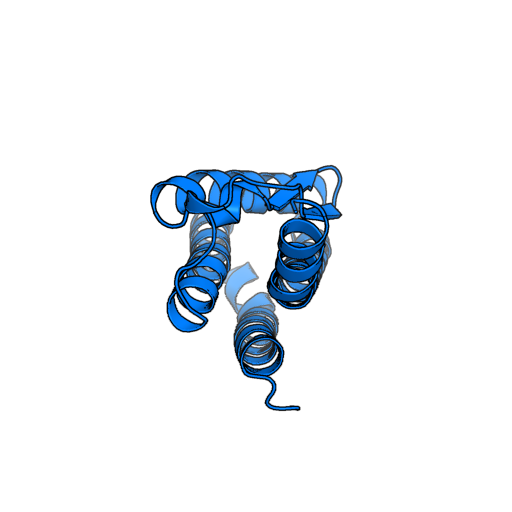 10.833 -7.030 2.212 1.00 87.06 113 ALA A C 1
ATOM 848 O O . ALA A 1 113 ? 10.225 -7.212 3.268 1.00 87.06 113 ALA A O 1
ATOM 849 N N . ALA A 1 114 ? 11.661 -5.998 2.023 1.00 86.06 114 ALA A N 1
ATOM 850 C CA . ALA A 1 114 ? 11.939 -4.982 3.030 1.00 86.06 114 ALA A CA 1
ATOM 851 C C . ALA A 1 114 ? 10.668 -4.228 3.441 1.00 86.06 114 ALA A C 1
ATOM 853 O O . ALA A 1 114 ? 10.427 -4.038 4.628 1.00 86.06 114 ALA A O 1
ATOM 854 N N . THR A 1 115 ? 9.812 -3.868 2.481 1.00 87.06 115 THR A N 1
ATOM 855 C CA . THR A 1 115 ? 8.526 -3.204 2.742 1.00 87.06 115 THR A CA 1
ATOM 856 C C . THR A 1 115 ? 7.611 -4.092 3.580 1.00 87.06 115 THR A C 1
ATOM 858 O O . THR A 1 115 ? 7.110 -3.642 4.606 1.00 87.06 115 THR A O 1
ATOM 861 N N . LYS A 1 116 ? 7.427 -5.366 3.208 1.00 86.50 116 LYS A N 1
ATOM 862 C CA . LYS A 1 116 ? 6.600 -6.315 3.972 1.00 86.50 116 LYS A CA 1
ATOM 863 C C . LYS A 1 116 ? 7.131 -6.527 5.389 1.00 86.50 116 LYS A C 1
ATOM 865 O O . LYS A 1 116 ? 6.352 -6.518 6.339 1.00 86.50 116 LYS A O 1
ATOM 870 N N . HIS A 1 117 ? 8.447 -6.673 5.534 1.00 84.69 117 HIS A N 1
ATOM 871 C CA . HIS A 1 117 ? 9.083 -6.831 6.838 1.00 84.69 117 HIS A CA 1
ATOM 872 C C . HIS A 1 117 ? 8.920 -5.575 7.703 1.00 84.69 117 HIS A C 1
ATOM 874 O O . HIS A 1 117 ? 8.509 -5.671 8.854 1.00 84.69 117 HIS A O 1
ATOM 880 N N . ALA A 1 118 ? 9.148 -4.392 7.129 1.00 83.94 118 ALA A N 1
ATOM 881 C CA . ALA A 1 118 ? 8.998 -3.124 7.830 1.00 83.94 118 ALA A CA 1
ATOM 882 C C . ALA A 1 118 ? 7.536 -2.831 8.202 1.00 83.94 118 ALA A C 1
ATOM 884 O O . ALA A 1 118 ? 7.279 -2.274 9.267 1.00 83.94 118 ALA A O 1
ATOM 885 N N . ILE A 1 119 ? 6.566 -3.223 7.366 1.00 83.38 119 ILE A N 1
ATOM 886 C CA . ILE A 1 119 ? 5.137 -3.157 7.702 1.00 83.38 119 ILE A CA 1
ATOM 887 C C . ILE A 1 119 ? 4.855 -4.041 8.915 1.00 83.38 119 ILE A C 1
ATOM 889 O O . ILE A 1 119 ? 4.316 -3.535 9.894 1.00 83.38 119 ILE A O 1
ATOM 893 N N . ALA A 1 120 ? 5.267 -5.312 8.880 1.00 82.19 120 ALA A N 1
ATOM 894 C CA . ALA A 1 120 ? 5.082 -6.237 9.995 1.00 82.19 120 ALA A CA 1
ATOM 895 C C . ALA A 1 120 ? 5.680 -5.674 11.291 1.00 82.19 120 ALA A C 1
ATOM 897 O O . ALA A 1 120 ? 4.943 -5.456 12.246 1.00 82.19 120 ALA A O 1
ATOM 898 N N . ALA A 1 121 ? 6.969 -5.324 11.271 1.00 79.38 121 ALA A N 1
ATOM 899 C CA . ALA A 1 121 ? 7.700 -4.751 12.400 1.00 79.38 121 ALA A CA 1
ATOM 900 C C . ALA A 1 121 ? 7.002 -3.507 12.981 1.00 79.38 121 ALA A C 1
ATOM 902 O O . ALA A 1 121 ? 6.739 -3.413 14.181 1.00 79.38 121 ALA A O 1
ATOM 903 N N . SER A 1 122 ? 6.627 -2.570 12.105 1.00 77.50 122 SER A N 1
ATOM 904 C CA . SER A 1 122 ? 6.055 -1.288 12.516 1.00 77.50 122 SER A CA 1
ATOM 905 C C . SER A 1 122 ? 4.622 -1.367 13.043 1.00 77.50 122 SER A C 1
ATOM 907 O O . SER A 1 122 ? 4.214 -0.502 13.816 1.00 77.50 122 SER A O 1
ATOM 909 N N . VAL A 1 123 ? 3.866 -2.392 12.645 1.00 74.00 123 VAL A N 1
ATOM 910 C CA . VAL A 1 123 ? 2.503 -2.631 13.128 1.00 74.00 123 VAL A CA 1
ATOM 911 C C . VAL A 1 123 ? 2.513 -3.463 14.412 1.00 74.00 123 VAL A C 1
ATOM 913 O O . VAL A 1 123 ? 1.725 -3.192 15.314 1.00 74.00 123 VAL A O 1
ATOM 916 N N . THR A 1 124 ? 3.404 -4.451 14.536 1.00 75.44 124 THR A N 1
ATOM 917 C CA . THR A 1 124 ? 3.483 -5.307 15.733 1.00 75.44 124 THR A CA 1
ATOM 918 C C . THR A 1 124 ? 4.282 -4.681 16.877 1.00 75.44 124 THR A C 1
ATOM 920 O O . THR A 1 124 ? 4.377 -5.281 17.944 1.00 75.44 124 THR A O 1
ATOM 923 N N . GLY A 1 125 ? 4.876 -3.499 16.672 1.00 63.94 125 GLY A N 1
ATOM 924 C CA . GLY A 1 125 ? 5.711 -2.828 17.673 1.00 63.94 125 GLY A CA 1
ATOM 925 C C . GLY A 1 125 ? 7.012 -3.576 17.974 1.00 63.94 125 GLY A C 1
ATOM 926 O O . GLY A 1 125 ? 7.569 -3.427 19.058 1.00 63.94 125 GLY A O 1
ATOM 927 N N . VAL A 1 126 ? 7.471 -4.407 17.036 1.00 55.44 126 VAL A N 1
ATOM 928 C CA . VAL A 1 126 ? 8.757 -5.097 17.132 1.00 55.44 126 VAL A CA 1
ATOM 929 C C . VAL A 1 126 ? 9.740 -4.243 16.350 1.00 55.44 126 VAL A C 1
ATOM 931 O O . VAL A 1 126 ? 9.674 -4.211 15.124 1.00 55.44 126 VAL A O 1
ATOM 934 N N . ASP A 1 127 ? 10.594 -3.499 17.053 1.00 44.62 127 ASP A N 1
ATOM 935 C CA . ASP A 1 127 ? 11.694 -2.776 16.416 1.00 44.62 127 ASP A CA 1
ATOM 936 C C . ASP A 1 127 ? 12.556 -3.774 15.623 1.00 44.62 127 ASP A C 1
ATOM 938 O O . ASP A 1 127 ? 12.912 -4.842 16.132 1.00 44.62 127 ASP A O 1
ATOM 942 N N . ALA A 1 128 ? 12.817 -3.437 14.358 1.00 43.94 128 ALA A N 1
ATOM 943 C CA . ALA A 1 128 ? 13.729 -4.166 13.478 1.00 43.94 128 ALA A CA 1
ATOM 944 C C . ALA A 1 128 ? 15.194 -3.926 13.869 1.00 43.94 128 ALA A C 1
ATOM 946 O O . ALA A 1 128 ? 15.518 -2.777 14.253 1.00 43.94 128 ALA A O 1
#

Foldseek 3Di:
DPVVLQVVLCLLCVQLQVLLLLLLVLVCVVPNNVVSLVLLQVQLVVLCVVQVLSVQFDRPDSHTGGHDDDPVSDQPDLVSVLVSSLSSLVSSLVVCCVVPNCPVVVVCVVSSVVSSVSSNCSNVVNDD

pLDDT: mean 85.6, std 11.36, range [43.94, 96.38]

Secondary structure (DSSP, 8-state):
--HHHHHHHHHHHHHHHHHHHHHHHHHHHHH-HHHHHHHHHHHHHHHTTTSGGGGGEEEETTEEEE----GGGS-SSHHHHHHHHHHHHHHHHHHHHHHH-HHHHHHHHHHHHHHHHHHHHHHHT---